Protein AF-A0A4Y1NMA9-F1 (afdb_monomer_lite)

Secondary structure (DSSP, 8-state):
----------TTGGG---TT-S-TTHHHHHHHHHHH-EEPTTS-EEEEHHHHHHHHHHTT----HHHHHHHHHHH--SEEE---SSSS--EEEE--TT---

Foldseek 3Di:
DDDDDDDDDDPVPVPPPPLPDDDPPPSQLVVLQVVQWDQDPVRKTKGKLVSSQVSCVVVVHHDDLQVSVVCCVVPPPQWDWPAPDPDSTTMIIRHDPVPDD

pLDDT: mean 74.01, std 17.45, range [39.28, 92.06]

Sequence (101 aa):
MPSATTTREDPYAYSYIDRRFFMPRHYEIDSAWRASIKREPNGRQTVTTEAFVSQLALINFHWSCRQANQWIETYVTVFKDISTQEGENRTFMLFNPNGGR

Organism: Enterobacter cloacae (NCBI:txid550)

Structure (mmCIF, N/CA/C/O backbone):
data_AF-A0A4Y1NMA9-F1
#
_entry.id   AF-A0A4Y1NMA9-F1
#
loop_
_atom_site.group_PDB
_atom_site.id
_atom_site.type_symbol
_atom_site.label_atom_id
_atom_site.label_alt_id
_atom_site.label_comp_id
_atom_site.label_asym_id
_atom_site.label_entity_id
_atom_site.label_seq_id
_atom_site.pdbx_PDB_ins_code
_atom_site.Cartn_x
_atom_site.Cartn_y
_atom_site.Cartn_z
_atom_site.occupancy
_atom_site.B_iso_or_equiv
_atom_site.auth_seq_id
_atom_site.auth_comp_id
_atom_site.auth_asym_id
_atom_site.auth_atom_id
_atom_site.pdbx_PDB_model_num
ATOM 1 N N . MET A 1 1 ? 29.683 8.901 -43.691 1.00 46.34 1 MET A N 1
ATOM 2 C CA . MET A 1 1 ? 30.288 9.001 -42.348 1.00 46.34 1 MET A CA 1
ATOM 3 C C . MET A 1 1 ? 29.980 10.380 -41.782 1.00 46.34 1 MET A C 1
ATOM 5 O O . MET A 1 1 ? 30.546 11.337 -42.294 1.00 46.34 1 MET A O 1
ATOM 9 N N . PRO A 1 2 ? 29.074 10.519 -40.805 1.00 44.06 2 PRO A N 1
ATOM 10 C CA . PRO A 1 2 ? 29.097 11.697 -39.944 1.00 44.06 2 PRO A CA 1
ATOM 11 C C . PRO A 1 2 ? 29.232 11.301 -38.468 1.00 44.06 2 PRO A C 1
ATOM 13 O O . PRO A 1 2 ? 28.445 10.515 -37.942 1.00 44.06 2 PRO A O 1
ATOM 16 N N . SER A 1 3 ? 30.261 11.853 -37.829 1.00 40.34 3 SER A N 1
ATOM 17 C CA . SER A 1 3 ? 30.553 11.707 -36.405 1.00 40.34 3 SER A CA 1
ATOM 18 C C . SER A 1 3 ? 29.751 12.709 -35.571 1.00 40.34 3 SER A C 1
ATOM 20 O O . SER A 1 3 ? 29.752 13.901 -35.858 1.00 40.34 3 SER A O 1
ATOM 22 N N . ALA A 1 4 ? 29.094 12.158 -34.550 1.00 45.22 4 ALA A N 1
ATOM 23 C CA . ALA A 1 4 ? 28.695 12.698 -33.248 1.00 45.22 4 ALA A CA 1
ATOM 24 C C . ALA A 1 4 ? 28.382 14.206 -33.089 1.00 45.22 4 ALA A C 1
ATOM 26 O O . ALA A 1 4 ? 29.251 15.065 -32.976 1.00 45.22 4 ALA A O 1
ATOM 27 N N . THR A 1 5 ? 27.079 14.431 -32.939 1.00 42.38 5 THR A N 1
ATOM 28 C CA . THR A 1 5 ? 26.311 15.537 -32.360 1.00 42.38 5 THR A CA 1
ATOM 29 C C . THR A 1 5 ? 26.925 16.209 -31.121 1.00 42.38 5 THR A C 1
ATOM 31 O O . THR A 1 5 ? 27.176 15.566 -30.105 1.00 42.38 5 THR A O 1
ATOM 34 N N . THR A 1 6 ? 27.056 17.537 -31.187 1.00 49.06 6 THR A N 1
ATOM 35 C CA . THR A 1 6 ? 27.246 18.453 -30.052 1.00 49.06 6 THR A CA 1
ATOM 36 C C . THR A 1 6 ? 26.055 18.383 -29.091 1.00 49.06 6 THR A C 1
ATOM 38 O O . THR A 1 6 ? 24.926 18.707 -29.458 1.00 49.06 6 THR A O 1
ATOM 41 N N . THR A 1 7 ? 26.328 17.979 -27.852 1.00 47.81 7 THR A N 1
ATOM 42 C CA . THR A 1 7 ? 25.411 17.983 -26.708 1.00 47.81 7 THR A CA 1
ATOM 43 C C . THR A 1 7 ? 24.921 19.399 -26.410 1.00 47.81 7 THR A C 1
ATOM 45 O O . THR A 1 7 ? 25.691 20.256 -25.978 1.00 47.81 7 THR A O 1
ATOM 48 N N . ARG A 1 8 ? 23.626 19.641 -26.626 1.00 46.09 8 ARG A N 1
ATOM 49 C CA . ARG A 1 8 ? 22.899 20.776 -26.059 1.00 46.09 8 ARG A CA 1
ATOM 50 C C . ARG A 1 8 ? 22.192 20.257 -24.812 1.00 46.09 8 ARG A C 1
ATOM 52 O O . ARG A 1 8 ? 21.335 19.387 -24.923 1.00 46.09 8 ARG A O 1
ATOM 59 N N . GLU A 1 9 ? 22.600 20.723 -23.639 1.00 52.19 9 GLU A N 1
ATOM 60 C CA . GLU A 1 9 ? 21.983 20.316 -22.377 1.00 52.19 9 GLU A CA 1
ATOM 61 C C . GLU A 1 9 ? 20.567 20.899 -22.299 1.00 52.19 9 GLU A C 1
ATOM 63 O O . GLU A 1 9 ? 20.383 22.094 -22.073 1.00 52.19 9 GLU A O 1
ATOM 68 N N . ASP A 1 10 ? 19.561 20.063 -22.561 1.00 51.69 10 ASP A N 1
ATOM 69 C CA . ASP A 1 10 ? 18.156 20.429 -22.405 1.00 51.69 10 ASP A CA 1
ATOM 70 C C . ASP A 1 10 ? 17.746 20.264 -20.919 1.00 51.69 10 ASP A C 1
ATOM 72 O O . ASP A 1 10 ? 17.713 19.141 -20.405 1.00 51.69 10 ASP A O 1
ATOM 76 N N . PRO A 1 11 ? 17.363 21.343 -20.207 1.00 55.88 11 PRO A N 1
ATOM 77 C CA . PRO A 1 11 ? 17.066 21.319 -18.766 1.00 55.88 11 PRO A CA 1
ATOM 78 C C . PRO A 1 11 ? 15.725 20.654 -18.389 1.00 55.88 11 PRO A C 1
ATOM 80 O O . PRO A 1 11 ? 15.321 20.685 -17.230 1.00 55.88 11 PRO A O 1
ATOM 83 N N . TYR A 1 12 ? 15.035 20.022 -19.345 1.00 41.91 12 TYR A N 1
ATOM 84 C CA . TYR A 1 12 ? 13.748 19.336 -19.143 1.00 41.91 12 TYR A CA 1
ATOM 85 C C . TYR A 1 12 ? 13.823 17.809 -19.316 1.00 41.91 12 TYR A C 1
ATOM 87 O O . TYR A 1 12 ? 12.789 17.135 -19.378 1.00 41.91 12 TYR A O 1
ATOM 95 N N . ALA A 1 13 ? 15.029 17.233 -19.344 1.00 47.91 13 ALA A N 1
ATOM 96 C CA . ALA A 1 13 ? 15.232 15.785 -19.468 1.00 47.91 13 ALA A CA 1
ATOM 97 C C . ALA A 1 13 ? 14.633 14.955 -18.307 1.00 47.91 13 ALA A C 1
ATOM 99 O O . ALA A 1 13 ? 14.487 13.743 -18.431 1.00 47.91 13 ALA A O 1
ATOM 100 N N . TYR A 1 14 ? 14.181 15.594 -17.220 1.00 43.06 14 TYR A N 1
ATOM 101 C CA . TYR A 1 14 ? 13.429 14.948 -16.133 1.00 43.06 14 TYR A CA 1
ATOM 102 C C . TYR A 1 14 ? 12.028 14.436 -16.528 1.00 43.06 14 TYR A C 1
ATOM 104 O O . TYR A 1 14 ? 11.339 13.832 -15.708 1.00 43.06 14 TYR A O 1
ATOM 112 N N . SER A 1 15 ? 11.592 14.654 -17.772 1.00 51.50 15 SER A N 1
ATOM 113 C CA . SER A 1 15 ? 10.297 14.187 -18.289 1.00 51.50 15 SER A CA 1
ATOM 114 C C . SER A 1 15 ? 10.328 12.792 -18.931 1.00 51.50 15 SER A C 1
ATOM 116 O O . SER A 1 15 ? 9.267 12.224 -19.195 1.00 51.50 15 SER A O 1
ATOM 118 N N . TYR A 1 16 ? 11.503 12.176 -19.098 1.00 47.97 16 TYR A N 1
ATOM 119 C CA . TYR A 1 16 ? 11.613 10.763 -19.469 1.00 47.97 16 TYR A CA 1
ATOM 120 C C . TYR A 1 16 ? 11.802 9.913 -18.220 1.00 47.97 16 TYR A C 1
ATOM 122 O O . TYR A 1 16 ? 12.898 9.484 -17.871 1.00 47.97 16 TYR A O 1
ATOM 130 N N . ILE A 1 17 ? 10.684 9.684 -17.538 1.00 48.50 17 ILE A N 1
ATOM 131 C CA . ILE A 1 17 ? 10.539 8.718 -16.452 1.00 48.50 17 ILE A CA 1
ATOM 132 C C . ILE A 1 17 ? 10.686 7.323 -17.076 1.00 48.50 17 ILE A C 1
ATOM 134 O O . ILE A 1 17 ? 9.704 6.637 -17.377 1.00 48.50 17 ILE A O 1
ATOM 138 N N . ASP A 1 18 ? 11.930 6.943 -17.356 1.00 48.03 18 ASP A N 1
ATOM 139 C CA . ASP A 1 18 ? 12.311 5.610 -17.784 1.00 48.03 18 ASP A CA 1
ATOM 140 C C . ASP A 1 18 ? 11.985 4.642 -16.644 1.00 48.03 18 ASP A C 1
ATOM 142 O O . ASP A 1 18 ? 12.654 4.566 -15.612 1.00 48.03 18 ASP A O 1
ATOM 146 N N . ARG A 1 19 ? 10.874 3.927 -16.827 1.00 50.72 19 ARG A N 1
ATOM 147 C CA . ARG A 1 19 ? 10.321 2.927 -15.911 1.00 50.72 19 ARG A CA 1
ATOM 148 C C . ARG A 1 19 ? 11.175 1.656 -15.832 1.00 50.72 19 ARG A C 1
ATOM 150 O O . ARG A 1 19 ? 10.598 0.569 -15.786 1.00 50.72 19 ARG A O 1
ATOM 157 N N . ARG A 1 20 ? 12.507 1.728 -15.879 1.00 53.81 20 ARG A N 1
ATOM 158 C CA . ARG A 1 20 ? 13.333 0.507 -15.912 1.00 53.81 20 ARG A CA 1
ATOM 159 C C . ARG A 1 20 ? 14.616 0.498 -15.100 1.00 53.81 20 ARG A C 1
ATOM 161 O O . ARG A 1 20 ? 15.193 -0.577 -14.987 1.00 53.81 20 ARG A O 1
ATOM 168 N N . PHE A 1 21 ? 15.030 1.581 -14.447 1.00 50.25 21 PHE A N 1
ATOM 169 C CA . PHE A 1 21 ? 16.279 1.533 -13.679 1.00 50.25 21 PHE A CA 1
ATOM 170 C C . PHE A 1 21 ? 16.232 2.357 -12.397 1.00 50.25 21 PHE A C 1
ATOM 172 O O . PHE A 1 21 ? 16.730 3.468 -12.380 1.00 50.25 21 PHE A O 1
ATOM 179 N N . PHE A 1 22 ? 15.710 1.794 -11.303 1.00 51.12 22 PHE A N 1
ATOM 180 C CA . PHE A 1 22 ? 16.213 2.104 -9.956 1.00 51.12 22 PHE A CA 1
ATOM 181 C C . PHE A 1 22 ? 15.928 0.926 -9.003 1.00 51.12 22 PHE A C 1
ATOM 183 O O . PHE A 1 22 ? 14.817 0.758 -8.516 1.00 51.12 22 PHE A O 1
ATOM 190 N N . MET A 1 23 ? 16.965 0.104 -8.790 1.00 52.25 23 MET A N 1
ATOM 191 C CA . MET A 1 23 ? 17.116 -1.007 -7.828 1.00 52.25 23 MET A CA 1
ATOM 192 C C . MET A 1 23 ? 16.055 -2.135 -7.825 1.00 52.25 23 MET A C 1
ATOM 194 O O . MET A 1 23 ? 14.881 -1.891 -7.554 1.00 52.25 23 MET A O 1
ATOM 198 N N . PRO A 1 24 ? 16.459 -3.415 -7.968 1.00 49.75 24 PRO A N 1
ATOM 199 C CA . PRO A 1 24 ? 15.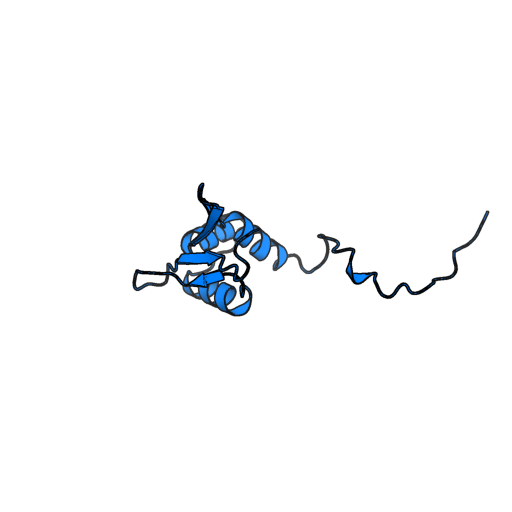548 -4.533 -8.225 1.00 49.75 24 PRO A CA 1
ATOM 200 C C . PRO A 1 24 ? 14.595 -4.935 -7.078 1.00 49.75 24 PRO A C 1
ATOM 202 O O . PRO A 1 24 ? 13.929 -5.944 -7.201 1.00 49.75 24 PRO A O 1
ATOM 205 N N . ARG A 1 25 ? 14.501 -4.184 -5.971 1.00 60.00 25 ARG A N 1
ATOM 206 C CA . ARG A 1 25 ? 13.587 -4.493 -4.848 1.00 60.00 25 ARG A CA 1
ATOM 207 C C . ARG A 1 25 ? 12.558 -3.404 -4.566 1.00 60.00 25 ARG A C 1
ATOM 209 O O . ARG A 1 25 ? 11.438 -3.709 -4.180 1.00 60.00 25 ARG A O 1
ATOM 216 N N . HIS A 1 26 ? 12.910 -2.135 -4.775 1.00 67.88 26 HIS A N 1
ATOM 217 C CA . HIS A 1 26 ? 11.988 -1.027 -4.507 1.00 67.88 26 HIS A CA 1
ATOM 218 C C . HIS A 1 26 ? 10.861 -0.981 -5.543 1.00 67.88 26 HIS A C 1
ATOM 220 O O . HIS A 1 26 ? 9.701 -0.827 -5.174 1.00 67.88 26 HIS A O 1
ATOM 226 N N . TYR A 1 27 ? 11.177 -1.218 -6.823 1.00 76.06 27 TYR A N 1
ATOM 227 C CA . TYR A 1 27 ? 10.161 -1.252 -7.879 1.00 76.06 27 TYR A CA 1
ATOM 228 C C . TYR A 1 27 ? 9.140 -2.387 -7.686 1.00 76.06 27 TYR A C 1
ATOM 230 O O . TYR A 1 27 ? 7.981 -2.233 -8.066 1.00 76.06 27 TYR A O 1
ATOM 238 N N . GLU A 1 28 ? 9.553 -3.519 -7.106 1.00 81.94 28 GLU A N 1
ATOM 239 C CA . GLU A 1 28 ? 8.679 -4.674 -6.871 1.00 81.94 28 GLU A CA 1
ATOM 240 C C . GLU A 1 28 ? 7.668 -4.374 -5.768 1.00 81.94 28 GLU A C 1
ATOM 242 O O . GLU A 1 28 ? 6.490 -4.687 -5.919 1.00 81.94 28 GLU A O 1
ATOM 247 N N . ILE A 1 29 ? 8.106 -3.685 -4.710 1.00 84.12 29 ILE A N 1
ATOM 248 C CA . ILE A 1 29 ? 7.239 -3.213 -3.625 1.00 84.12 29 ILE A CA 1
ATOM 249 C C . ILE A 1 29 ? 6.238 -2.182 -4.163 1.00 84.12 29 ILE A C 1
ATOM 251 O O . ILE A 1 29 ? 5.041 -2.300 -3.911 1.00 84.12 29 ILE A O 1
ATOM 255 N N . ASP A 1 30 ? 6.693 -1.222 -4.974 1.00 83.44 30 ASP A N 1
ATOM 256 C CA . ASP A 1 30 ? 5.819 -0.262 -5.662 1.00 83.44 30 ASP A CA 1
ATOM 257 C C . ASP A 1 30 ? 4.815 -0.950 -6.605 1.00 83.44 30 ASP A C 1
ATOM 259 O O . ASP A 1 30 ? 3.653 -0.546 -6.707 1.00 83.44 30 ASP A O 1
ATOM 263 N N . SER A 1 31 ? 5.248 -2.003 -7.303 1.00 85.38 31 SER A N 1
ATOM 264 C CA . SER A 1 31 ? 4.391 -2.801 -8.182 1.00 85.38 31 SER A CA 1
ATOM 265 C C . SER A 1 31 ? 3.333 -3.563 -7.383 1.00 85.38 31 SER A C 1
ATOM 267 O O . SER A 1 31 ? 2.149 -3.495 -7.714 1.00 85.38 31 SER A O 1
ATOM 269 N N . ALA A 1 32 ? 3.735 -4.219 -6.290 1.00 88.06 32 ALA A N 1
ATOM 270 C CA . ALA A 1 32 ? 2.839 -4.912 -5.369 1.00 88.06 32 ALA A CA 1
ATOM 271 C C . ALA A 1 32 ? 1.831 -3.949 -4.723 1.00 88.06 32 ALA A C 1
ATOM 273 O O . ALA A 1 32 ? 0.648 -4.270 -4.622 1.00 88.06 32 ALA A O 1
ATOM 274 N N . TRP A 1 33 ? 2.269 -2.740 -4.361 1.00 87.50 33 TRP A N 1
ATOM 275 C CA . TRP A 1 33 ? 1.396 -1.675 -3.871 1.00 87.50 33 TRP A CA 1
ATOM 276 C C . TRP A 1 33 ? 0.353 -1.274 -4.916 1.00 87.50 33 TRP A C 1
ATOM 278 O O . TRP A 1 33 ? -0.839 -1.234 -4.637 1.00 87.50 33 TRP A O 1
ATOM 288 N N . ARG A 1 34 ? 0.764 -1.017 -6.160 1.00 86.25 34 ARG A N 1
ATOM 289 C CA . ARG A 1 34 ? -0.185 -0.660 -7.227 1.00 86.25 34 ARG A CA 1
ATOM 290 C C . ARG A 1 34 ? -1.176 -1.782 -7.523 1.00 86.25 34 ARG A C 1
ATOM 292 O O . ARG A 1 34 ? -2.325 -1.490 -7.844 1.00 86.25 34 ARG A O 1
ATOM 299 N N . ALA A 1 35 ? -0.738 -3.034 -7.413 1.00 88.06 35 ALA A N 1
ATOM 300 C CA . ALA A 1 35 ? -1.580 -4.210 -7.591 1.00 88.06 35 ALA A CA 1
ATOM 301 C C . ALA A 1 35 ? -2.571 -4.422 -6.432 1.00 88.06 35 ALA A C 1
ATOM 303 O O . ALA A 1 35 ? -3.638 -4.993 -6.650 1.00 88.06 35 ALA A O 1
ATOM 304 N N . SER A 1 36 ? -2.261 -3.950 -5.219 1.00 89.69 36 SER A N 1
ATOM 305 C CA . SER A 1 36 ? -3.168 -4.045 -4.068 1.00 89.69 36 SER A CA 1
ATOM 306 C C . SER A 1 36 ? -4.245 -2.954 -4.043 1.00 89.69 36 SER A C 1
ATOM 308 O O . SER A 1 36 ? -5.230 -3.094 -3.316 1.00 89.69 36 SER A O 1
ATOM 310 N N . ILE A 1 37 ? -4.107 -1.893 -4.850 1.00 89.56 37 ILE A N 1
ATOM 311 C CA . ILE A 1 37 ? -5.115 -0.832 -4.965 1.00 89.56 37 ILE A CA 1
ATOM 312 C C . ILE A 1 37 ? -6.386 -1.384 -5.615 1.00 89.56 37 ILE A C 1
ATOM 314 O O . ILE A 1 37 ? -6.438 -1.689 -6.809 1.00 89.56 37 ILE A O 1
ATOM 318 N N . LYS A 1 38 ? -7.461 -1.410 -4.835 1.00 88.44 38 LYS A N 1
ATOM 319 C CA . LYS A 1 38 ? -8.806 -1.728 -5.291 1.00 88.44 38 LYS A CA 1
ATOM 320 C C . LYS A 1 38 ? -9.499 -0.457 -5.762 1.00 88.44 38 LYS A C 1
ATOM 322 O O . LYS A 1 38 ? -9.590 0.533 -5.039 1.00 88.44 38 LYS A O 1
ATOM 327 N N . ARG A 1 39 ? -10.007 -0.486 -6.992 1.00 86.25 39 ARG A N 1
ATOM 328 C CA . ARG A 1 39 ? -10.823 0.595 -7.555 1.00 86.25 39 ARG A CA 1
ATOM 329 C C . ARG A 1 39 ? -12.289 0.219 -7.433 1.00 86.25 39 ARG A C 1
ATOM 331 O O . ARG A 1 39 ? -12.709 -0.813 -7.950 1.00 86.25 39 ARG A O 1
ATOM 338 N N . GLU A 1 40 ? -13.050 1.042 -6.733 1.00 80.25 40 GLU A N 1
ATOM 339 C CA . GLU A 1 40 ? -14.489 0.875 -6.583 1.00 80.25 40 GLU A CA 1
ATOM 340 C C . GLU A 1 40 ? -15.248 1.555 -7.741 1.00 80.25 40 GLU A C 1
ATOM 342 O O . GLU A 1 40 ? -14.742 2.509 -8.341 1.00 80.25 40 GLU A O 1
ATOM 347 N N . PRO A 1 41 ? -16.485 1.114 -8.053 1.00 75.38 41 PRO A N 1
ATOM 348 C CA . PRO A 1 41 ? -17.298 1.695 -9.131 1.00 75.38 41 PRO A CA 1
ATOM 349 C C . PRO A 1 41 ? -17.617 3.187 -8.948 1.00 75.38 41 PRO A C 1
ATOM 351 O O . PRO A 1 41 ? -17.903 3.886 -9.912 1.00 75.38 41 PRO A O 1
ATOM 354 N N . ASN A 1 42 ? -17.551 3.680 -7.711 1.00 74.81 42 ASN A N 1
ATOM 355 C CA . ASN A 1 42 ? -17.728 5.087 -7.337 1.00 74.81 42 ASN A CA 1
ATOM 356 C C . ASN A 1 42 ? -16.480 5.958 -7.627 1.00 74.81 42 ASN A C 1
ATOM 358 O O . ASN A 1 42 ? -16.470 7.136 -7.278 1.00 74.81 42 ASN A O 1
ATOM 362 N N . GLY A 1 43 ? -15.413 5.392 -8.209 1.00 76.44 43 GLY A N 1
ATOM 363 C CA . GLY A 1 43 ? -14.144 6.081 -8.476 1.00 76.44 43 GLY A CA 1
ATOM 364 C C . GLY A 1 43 ? -13.200 6.167 -7.271 1.00 76.44 43 GLY A C 1
ATOM 365 O O . GLY A 1 43 ? -12.075 6.657 -7.397 1.00 76.44 43 GLY A O 1
ATOM 366 N N . ARG A 1 44 ? -13.620 5.664 -6.106 1.00 82.19 44 ARG A N 1
ATOM 367 C CA . ARG A 1 44 ? -12.819 5.595 -4.881 1.00 82.19 44 ARG A CA 1
ATOM 368 C C . ARG A 1 44 ? -11.746 4.525 -5.050 1.00 82.19 44 ARG A C 1
ATOM 370 O O . ARG A 1 44 ? -11.994 3.451 -5.598 1.00 82.19 44 ARG A O 1
ATOM 377 N N . GLN A 1 45 ? -10.540 4.823 -4.582 1.00 88.12 45 GLN A N 1
ATOM 378 C CA . GLN A 1 45 ? -9.454 3.848 -4.547 1.00 88.12 45 GLN A CA 1
ATOM 379 C C . GLN A 1 45 ? -9.132 3.532 -3.094 1.00 88.12 45 GLN A C 1
ATOM 381 O O . GLN A 1 45 ? -8.826 4.432 -2.309 1.00 88.12 45 GLN A O 1
ATOM 386 N N . THR A 1 46 ? -9.242 2.258 -2.747 1.00 90.00 46 THR A N 1
ATOM 387 C CA . THR A 1 46 ? -8.995 1.720 -1.412 1.00 90.00 46 THR A CA 1
ATOM 388 C C . THR A 1 46 ? -7.886 0.688 -1.471 1.00 90.00 46 THR A C 1
ATOM 390 O O . THR A 1 46 ? -7.668 0.036 -2.487 1.00 90.00 46 THR A O 1
ATOM 393 N N . VAL A 1 47 ? -7.161 0.539 -0.375 1.00 91.00 47 VAL A N 1
ATOM 394 C CA . VAL A 1 47 ? -6.123 -0.478 -0.238 1.00 91.00 47 VAL A CA 1
ATOM 395 C C . VAL A 1 47 ? -6.045 -0.899 1.217 1.00 91.00 47 VAL A C 1
ATOM 397 O O . VAL A 1 47 ? -6.059 -0.068 2.119 1.00 91.00 47 VAL A O 1
ATOM 400 N N . THR A 1 48 ? -6.004 -2.199 1.453 1.00 91.44 48 THR A N 1
ATOM 401 C CA . THR A 1 48 ? -5.882 -2.774 2.796 1.00 91.44 48 THR A CA 1
ATOM 402 C C . THR A 1 48 ? -4.466 -3.286 2.999 1.00 91.44 48 THR A C 1
ATOM 404 O O . THR A 1 48 ? -3.892 -3.858 2.066 1.00 91.44 48 THR A O 1
ATOM 407 N N . THR A 1 49 ? -3.918 -3.144 4.205 1.00 91.81 49 THR A N 1
ATOM 408 C CA . THR A 1 49 ? -2.574 -3.638 4.541 1.00 91.81 49 THR A CA 1
ATOM 409 C C . THR A 1 49 ? -2.425 -5.123 4.220 1.00 91.81 49 THR A C 1
ATOM 411 O O . THR A 1 49 ? -1.428 -5.526 3.631 1.00 91.81 49 THR A O 1
ATOM 414 N N . GLU A 1 50 ? -3.442 -5.933 4.513 1.00 91.06 50 GLU A N 1
ATOM 415 C CA . GLU A 1 50 ? -3.452 -7.363 4.191 1.00 91.06 50 GLU A CA 1
ATOM 416 C C . GLU A 1 50 ? -3.352 -7.647 2.684 1.00 91.06 50 GLU A C 1
ATOM 418 O O . GLU A 1 50 ? -2.605 -8.532 2.262 1.00 91.06 50 GLU A O 1
ATOM 423 N N . ALA A 1 51 ? -4.047 -6.867 1.850 1.00 90.94 51 ALA A N 1
ATOM 424 C CA . ALA A 1 51 ? -3.950 -6.995 0.395 1.00 90.94 51 ALA A CA 1
ATOM 425 C C . ALA A 1 51 ? -2.545 -6.635 -0.099 1.00 90.94 51 ALA A C 1
ATOM 427 O O . ALA A 1 51 ? -2.017 -7.297 -0.989 1.00 90.94 51 ALA A O 1
ATOM 428 N N . PHE A 1 52 ? -1.919 -5.618 0.497 1.00 91.25 52 PHE A N 1
ATOM 429 C CA . PHE A 1 52 ? -0.543 -5.259 0.176 1.00 91.25 52 PHE A CA 1
ATOM 430 C C . PHE A 1 52 ? 0.447 -6.359 0.586 1.00 91.25 52 PHE A C 1
ATOM 432 O O . PHE A 1 52 ? 1.246 -6.786 -0.243 1.00 91.25 52 PHE A O 1
ATOM 439 N N . VAL A 1 53 ? 0.337 -6.898 1.804 1.00 92.06 53 VAL A N 1
ATOM 440 C CA . VAL A 1 53 ? 1.152 -8.037 2.268 1.00 92.06 53 VAL A CA 1
ATOM 441 C C . VAL A 1 53 ? 0.949 -9.272 1.384 1.00 92.06 53 VAL A C 1
ATOM 443 O O . VAL A 1 53 ? 1.915 -9.951 1.046 1.00 92.06 53 VAL A O 1
ATOM 446 N N . SER A 1 54 ? -0.281 -9.534 0.941 1.00 91.31 54 SER A N 1
ATOM 447 C CA . SER A 1 54 ? -0.582 -10.644 0.030 1.00 91.31 54 SER A CA 1
ATOM 448 C C . SER A 1 54 ? 0.094 -10.468 -1.333 1.00 91.31 54 SER A C 1
ATOM 450 O O . SER A 1 54 ? 0.668 -11.419 -1.854 1.00 91.31 54 SER A O 1
ATOM 452 N N . GLN A 1 55 ? 0.084 -9.254 -1.897 1.00 90.50 55 GLN A N 1
ATOM 453 C CA . GLN A 1 55 ? 0.790 -8.949 -3.150 1.00 90.50 55 GLN A CA 1
ATOM 454 C C . GLN A 1 55 ? 2.312 -9.059 -2.995 1.00 90.50 55 GLN A C 1
ATOM 456 O O . GLN A 1 55 ? 2.986 -9.555 -3.895 1.00 90.50 55 GLN A O 1
ATOM 461 N N . LEU A 1 56 ? 2.856 -8.657 -1.843 1.00 89.38 56 LEU A N 1
ATOM 462 C CA . LEU A 1 56 ? 4.271 -8.850 -1.522 1.00 89.38 56 LEU A CA 1
ATOM 463 C C . LEU A 1 56 ? 4.627 -10.342 -1.430 1.00 89.38 56 LEU A C 1
ATOM 465 O O . LEU A 1 56 ? 5.647 -10.768 -1.969 1.00 89.38 56 LEU A O 1
ATOM 469 N N . ALA A 1 57 ? 3.762 -11.168 -0.841 1.00 89.12 57 ALA A N 1
ATOM 470 C CA . ALA A 1 57 ? 3.996 -12.607 -0.757 1.00 89.12 57 ALA A CA 1
ATOM 471 C C . ALA A 1 57 ? 4.087 -13.273 -2.145 1.00 89.12 57 ALA A C 1
ATOM 473 O O . ALA A 1 57 ? 4.871 -14.205 -2.318 1.00 89.12 57 ALA A O 1
ATOM 474 N N . LEU A 1 58 ? 3.357 -12.767 -3.151 1.00 86.94 58 LEU A N 1
ATOM 475 C CA . LEU A 1 58 ? 3.427 -13.266 -4.535 1.00 86.94 58 LEU A CA 1
ATOM 476 C C . LEU A 1 58 ? 4.799 -13.049 -5.188 1.00 86.94 58 LEU A C 1
ATOM 478 O O . LEU A 1 58 ? 5.203 -13.835 -6.042 1.00 86.94 58 LEU A O 1
ATOM 482 N N . ILE A 1 59 ? 5.523 -12.008 -4.778 1.00 83.50 59 ILE A N 1
ATOM 483 C CA . ILE A 1 59 ? 6.881 -11.708 -5.252 1.00 83.50 59 ILE A CA 1
ATOM 484 C C . ILE A 1 59 ? 7.963 -12.233 -4.290 1.00 83.50 59 ILE A C 1
ATOM 486 O O . ILE A 1 59 ? 9.106 -11.794 -4.350 1.00 83.50 59 ILE A O 1
ATOM 490 N N . ASN A 1 60 ? 7.625 -13.192 -3.416 1.00 84.94 60 ASN A N 1
ATOM 491 C CA . ASN A 1 60 ? 8.507 -13.754 -2.379 1.00 84.94 60 ASN A CA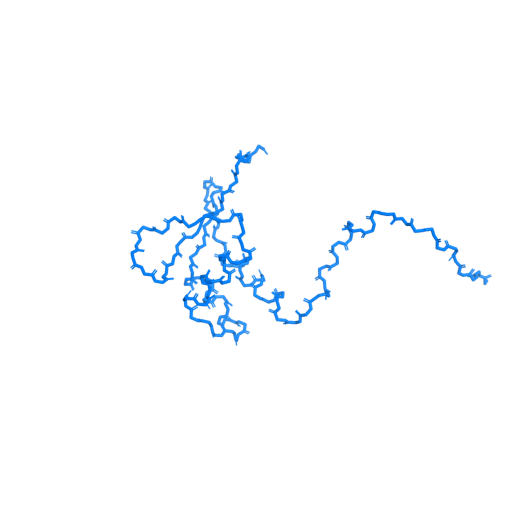 1
ATOM 492 C C . ASN A 1 60 ? 8.997 -12.725 -1.336 1.00 84.94 60 ASN A C 1
ATOM 494 O O . ASN A 1 60 ? 10.037 -12.916 -0.703 1.00 84.94 60 ASN A O 1
ATOM 498 N N . PHE A 1 61 ? 8.240 -11.644 -1.119 1.00 84.00 61 PHE A N 1
ATOM 499 C CA . PHE A 1 61 ? 8.464 -10.694 -0.031 1.00 84.00 61 PHE A CA 1
ATOM 500 C C . PHE A 1 61 ? 7.499 -10.958 1.125 1.00 84.00 61 PHE A C 1
ATOM 502 O O . PHE A 1 61 ? 6.302 -10.697 1.046 1.00 84.00 61 PHE A O 1
ATOM 509 N N . HIS A 1 62 ? 8.030 -11.439 2.246 1.00 86.19 62 HIS A N 1
ATOM 510 C CA . HIS A 1 62 ? 7.239 -11.696 3.447 1.00 86.19 62 HIS A CA 1
ATOM 511 C C . HIS A 1 62 ? 7.389 -10.544 4.436 1.00 86.19 62 HIS A C 1
ATOM 513 O O . HIS A 1 62 ? 8.363 -10.480 5.186 1.00 86.19 62 HIS A O 1
ATOM 519 N N . TRP A 1 63 ? 6.429 -9.622 4.423 1.00 87.38 63 TRP A N 1
ATOM 520 C CA . TRP A 1 63 ? 6.340 -8.533 5.396 1.00 87.38 63 TRP A CA 1
ATOM 521 C C . TRP A 1 63 ? 5.222 -8.778 6.398 1.00 87.38 63 TRP A C 1
ATOM 523 O O . TRP A 1 63 ? 4.198 -9.375 6.072 1.00 87.38 63 TRP A O 1
ATOM 533 N N . SER A 1 64 ? 5.401 -8.274 7.618 1.00 88.06 64 SER A N 1
ATOM 534 C CA . SER A 1 64 ? 4.293 -8.163 8.565 1.00 88.06 64 SER A CA 1
ATOM 535 C C . SER A 1 64 ? 3.398 -6.972 8.223 1.00 88.06 64 SER A C 1
ATOM 537 O O . SER A 1 64 ? 3.836 -6.004 7.593 1.00 88.06 64 SER A O 1
ATOM 539 N N . CYS A 1 65 ? 2.149 -6.999 8.693 1.00 86.44 65 CYS A N 1
ATOM 540 C CA . CYS A 1 65 ? 1.233 -5.869 8.549 1.00 86.44 65 CYS A CA 1
ATOM 541 C C . CYS A 1 65 ? 1.829 -4.586 9.147 1.00 86.44 65 CYS A C 1
ATOM 543 O O . CYS A 1 65 ? 1.761 -3.527 8.528 1.00 86.44 65 CYS A O 1
ATOM 545 N N . ARG A 1 66 ? 2.517 -4.678 10.293 1.00 86.81 66 ARG A N 1
ATOM 546 C CA . ARG A 1 66 ? 3.269 -3.552 10.861 1.00 86.81 66 ARG A CA 1
ATOM 547 C C . ARG A 1 66 ? 4.334 -2.978 9.914 1.00 86.81 66 ARG A C 1
ATOM 549 O O . ARG A 1 66 ? 4.394 -1.761 9.769 1.00 86.81 66 ARG A O 1
ATOM 556 N N . GLN A 1 67 ? 5.154 -3.814 9.272 1.00 87.94 67 GLN A N 1
ATOM 557 C CA . GLN A 1 67 ? 6.179 -3.349 8.321 1.00 87.94 67 GLN A CA 1
ATOM 558 C C . GLN A 1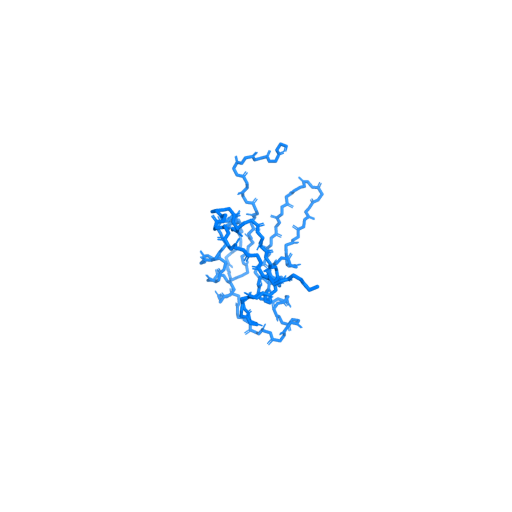 67 ? 5.552 -2.692 7.092 1.00 87.94 67 GLN A C 1
ATOM 560 O O . GLN A 1 67 ? 5.986 -1.623 6.666 1.00 87.94 67 GLN A O 1
ATOM 565 N N . ALA A 1 68 ? 4.493 -3.304 6.563 1.00 89.19 68 ALA A N 1
ATOM 566 C CA . ALA A 1 68 ? 3.712 -2.748 5.471 1.00 89.19 68 ALA A CA 1
ATOM 567 C C . ALA A 1 68 ? 3.132 -1.371 5.839 1.00 89.19 68 ALA A C 1
ATOM 569 O O . ALA A 1 68 ? 3.283 -0.426 5.070 1.00 89.19 68 ALA A O 1
ATOM 570 N N . ASN A 1 69 ? 2.559 -1.221 7.037 1.00 89.06 69 ASN A N 1
ATOM 571 C CA . ASN A 1 69 ? 2.045 0.062 7.525 1.00 89.06 69 ASN A CA 1
ATOM 572 C C . ASN A 1 69 ? 3.143 1.126 7.626 1.00 89.06 69 ASN A C 1
ATOM 574 O O . ASN A 1 69 ? 2.947 2.235 7.141 1.00 89.06 69 ASN A O 1
ATOM 578 N N . GLN A 1 70 ? 4.308 0.790 8.189 1.00 88.81 70 GLN A N 1
ATOM 579 C CA . GLN A 1 70 ? 5.441 1.722 8.266 1.00 88.81 70 GLN A CA 1
ATOM 580 C C . GLN A 1 70 ? 5.901 2.178 6.879 1.00 88.81 70 GLN A C 1
ATOM 582 O O . GLN A 1 70 ? 6.205 3.354 6.684 1.00 88.81 70 GLN A O 1
ATOM 587 N N . TRP A 1 71 ? 5.933 1.267 5.903 1.00 88.94 71 TRP A N 1
ATOM 588 C CA . TRP A 1 71 ? 6.264 1.617 4.525 1.00 88.94 71 TRP A CA 1
ATOM 589 C C . TRP A 1 71 ? 5.224 2.571 3.924 1.00 88.94 71 TRP A C 1
ATOM 591 O O . TRP A 1 71 ? 5.597 3.595 3.356 1.00 88.94 71 TRP A O 1
ATOM 601 N N . ILE A 1 72 ? 3.929 2.295 4.108 1.00 86.00 72 ILE A N 1
ATOM 602 C CA . ILE A 1 72 ? 2.842 3.161 3.626 1.00 86.00 72 ILE A CA 1
ATOM 603 C C . ILE A 1 72 ? 2.953 4.557 4.251 1.00 86.00 72 ILE A C 1
ATOM 605 O O . ILE A 1 72 ? 2.945 5.544 3.525 1.00 86.00 72 ILE A O 1
ATOM 609 N N . GLU A 1 73 ? 3.138 4.653 5.568 1.00 85.69 73 GLU A N 1
ATOM 610 C CA . GLU A 1 73 ? 3.300 5.933 6.277 1.00 85.69 73 GLU A CA 1
ATOM 611 C C . GLU A 1 73 ? 4.540 6.719 5.815 1.00 85.69 73 GLU A C 1
ATOM 613 O O . GLU A 1 73 ? 4.524 7.948 5.801 1.00 85.69 73 GLU A O 1
ATOM 618 N N . THR A 1 74 ? 5.608 6.020 5.418 1.00 84.31 74 THR A N 1
ATOM 619 C CA . THR A 1 74 ? 6.868 6.643 4.983 1.00 84.31 74 THR A CA 1
ATOM 620 C C . THR A 1 74 ? 6.819 7.107 3.525 1.00 84.31 74 THR A C 1
ATOM 622 O O . THR A 1 74 ? 7.330 8.179 3.203 1.00 84.31 74 THR A O 1
ATOM 625 N N . TYR A 1 75 ? 6.236 6.303 2.630 1.00 83.69 75 TYR A N 1
ATOM 626 C CA . TYR A 1 75 ? 6.342 6.495 1.178 1.00 83.69 75 TYR A CA 1
ATOM 627 C C . TYR A 1 75 ? 5.039 6.949 0.509 1.00 83.69 75 TYR A C 1
ATOM 629 O O . TYR A 1 75 ? 5.079 7.583 -0.546 1.00 83.69 75 TYR A O 1
ATOM 637 N N . VAL A 1 76 ? 3.877 6.655 1.095 1.00 82.94 76 VAL A N 1
ATOM 638 C CA . VAL A 1 76 ? 2.570 6.909 0.480 1.00 82.94 76 VAL A CA 1
ATOM 639 C C . VAL A 1 76 ? 1.887 8.094 1.158 1.00 82.94 76 VAL A C 1
ATOM 641 O O . VAL A 1 76 ? 1.166 7.960 2.139 1.00 82.94 76 VAL A O 1
ATOM 644 N N . THR A 1 77 ? 2.049 9.279 0.575 1.00 81.31 77 THR A N 1
ATOM 645 C CA . THR A 1 77 ? 1.462 10.526 1.103 1.00 81.31 77 THR A CA 1
ATOM 646 C C . THR A 1 77 ? 0.057 10.826 0.573 1.00 81.31 77 THR A C 1
ATOM 648 O O . THR A 1 77 ? -0.679 11.615 1.161 1.00 81.31 77 THR A O 1
ATOM 651 N N . VAL A 1 78 ? -0.329 10.208 -0.549 1.00 79.69 78 VAL A N 1
ATOM 652 C CA . VAL A 1 78 ? -1.615 10.457 -1.2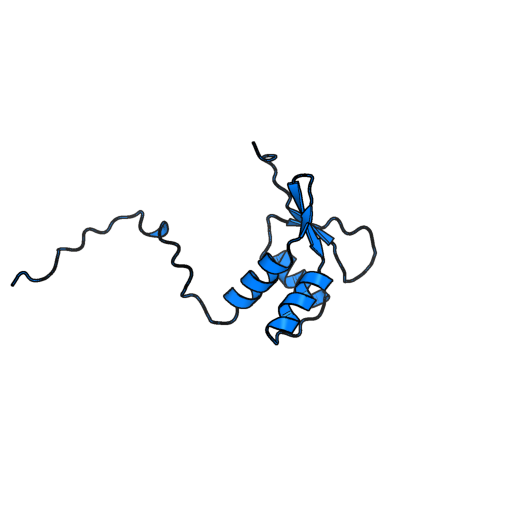29 1.00 79.69 78 VAL A CA 1
ATOM 653 C C . VAL A 1 78 ? -2.757 9.586 -0.709 1.00 79.69 78 VAL A C 1
ATOM 655 O O . VAL A 1 78 ? -3.916 9.837 -1.035 1.00 79.69 78 VAL A O 1
ATOM 658 N N . PHE A 1 79 ? -2.453 8.570 0.097 1.00 84.75 79 PHE A N 1
ATOM 659 C CA . PHE A 1 79 ? -3.461 7.762 0.767 1.00 84.75 79 PHE A CA 1
ATOM 660 C C . PHE A 1 79 ? -3.574 8.173 2.236 1.00 84.75 79 PHE A C 1
ATOM 662 O O . PHE A 1 79 ? -2.574 8.420 2.900 1.00 84.75 79 PHE A O 1
ATOM 669 N N . LYS A 1 80 ? -4.801 8.232 2.751 1.00 85.00 80 LYS A N 1
ATOM 670 C CA . LYS A 1 80 ? -5.091 8.454 4.169 1.00 85.00 80 LYS A CA 1
ATOM 671 C C . LYS A 1 80 ? -5.629 7.189 4.805 1.00 85.00 80 LYS A C 1
ATOM 673 O O . LYS A 1 80 ? -6.419 6.479 4.187 1.00 85.00 80 LYS A O 1
ATOM 678 N N . ASP A 1 81 ? -5.222 6.946 6.040 1.00 87.69 81 ASP A N 1
ATOM 679 C CA . ASP A 1 81 ? -5.781 5.883 6.865 1.00 87.69 81 ASP A CA 1
ATOM 680 C C . ASP A 1 81 ? -7.250 6.198 7.192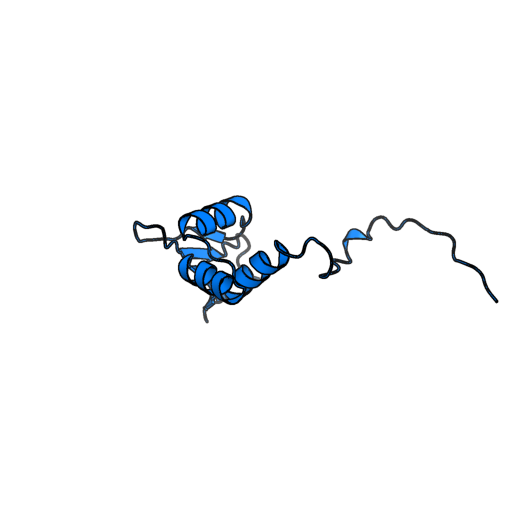 1.00 87.69 81 ASP A C 1
ATOM 682 O O . ASP A 1 81 ? -7.579 7.291 7.657 1.00 87.69 81 ASP A O 1
ATOM 686 N N . ILE A 1 82 ? -8.133 5.254 6.881 1.00 86.56 82 ILE A N 1
ATOM 687 C CA . ILE A 1 82 ? -9.567 5.273 7.190 1.00 86.56 82 ILE A CA 1
ATOM 688 C C . ILE A 1 82 ? -9.978 4.016 7.966 1.00 86.56 82 ILE A C 1
ATOM 690 O O . ILE A 1 82 ? -11.155 3.647 7.964 1.00 86.56 82 ILE A O 1
ATOM 694 N N . SER A 1 83 ? -9.013 3.308 8.556 1.00 83.94 83 SER A N 1
ATOM 695 C CA . SER A 1 83 ? -9.277 2.105 9.332 1.00 83.94 83 SER A CA 1
ATOM 696 C C . SER A 1 83 ? -10.279 2.394 10.449 1.00 83.94 83 SER A C 1
ATOM 698 O O . SER A 1 83 ? -10.141 3.334 11.227 1.00 83.94 83 SER A O 1
ATOM 700 N N . THR A 1 84 ? -11.334 1.582 10.501 1.00 76.00 84 THR A N 1
ATOM 701 C CA . THR A 1 84 ? -12.361 1.643 11.552 1.00 76.00 84 THR A CA 1
ATOM 702 C C . THR A 1 84 ? -12.168 0.559 12.609 1.00 76.00 84 THR A C 1
ATOM 704 O O . THR A 1 84 ? -12.916 0.515 13.579 1.00 76.00 84 THR A O 1
ATOM 707 N N . GLN A 1 85 ? -11.222 -0.356 12.390 1.00 74.19 85 GLN A N 1
ATOM 708 C CA . GLN A 1 85 ? -10.937 -1.492 13.260 1.00 74.19 85 GLN A CA 1
ATOM 709 C C . GLN A 1 85 ? -9.595 -1.278 13.959 1.00 74.19 85 GLN A C 1
ATOM 711 O O . GLN A 1 85 ? -8.628 -0.855 13.325 1.00 74.19 85 GLN A O 1
ATOM 716 N N . GLU A 1 86 ? -9.528 -1.599 15.252 1.00 64.56 86 GLU A N 1
ATOM 717 C CA . GLU A 1 86 ? -8.263 -1.643 15.983 1.00 64.56 86 GLU A CA 1
ATOM 718 C C . GLU A 1 86 ? -7.463 -2.875 15.539 1.00 64.56 86 GLU A C 1
ATOM 720 O O . GLU A 1 86 ? -7.907 -4.013 15.688 1.00 64.56 86 GLU A O 1
ATOM 725 N N . GLY A 1 87 ? -6.286 -2.652 14.952 1.00 76.44 87 GLY A N 1
ATOM 726 C CA . GLY A 1 87 ? -5.412 -3.731 14.503 1.00 76.44 87 GLY A CA 1
ATOM 727 C C . GLY A 1 87 ? -4.331 -3.283 13.526 1.00 76.44 87 GLY A C 1
ATOM 728 O O . GLY A 1 87 ? -4.228 -2.115 13.148 1.00 76.44 87 GLY A O 1
ATOM 729 N N . GLU A 1 88 ? -3.503 -4.239 13.102 1.00 79.12 88 GLU A N 1
ATOM 730 C CA . GLU A 1 88 ? -2.462 -3.991 12.099 1.00 79.12 88 GLU A CA 1
ATOM 731 C C . GLU A 1 88 ? -3.008 -4.004 10.660 1.00 79.12 88 GLU A C 1
ATOM 733 O O . GLU A 1 88 ? -2.334 -3.519 9.751 1.00 79.12 88 GLU A O 1
ATOM 738 N N . ASN A 1 89 ? -4.219 -4.529 10.435 1.00 84.44 89 ASN A N 1
ATOM 739 C CA . ASN A 1 89 ? -4.874 -4.499 9.128 1.00 84.44 89 ASN A CA 1
ATOM 740 C C . ASN A 1 89 ? -5.594 -3.163 8.924 1.00 84.44 89 ASN A C 1
ATOM 742 O O . ASN A 1 89 ? -6.786 -3.021 9.200 1.00 84.44 89 ASN A O 1
ATOM 746 N N . ARG A 1 90 ? -4.842 -2.162 8.474 1.00 88.19 90 ARG A N 1
ATOM 747 C CA . ARG A 1 90 ? -5.374 -0.827 8.224 1.00 88.19 90 ARG A CA 1
ATOM 748 C C . ARG A 1 90 ? -5.945 -0.739 6.818 1.00 88.19 90 ARG A C 1
ATOM 750 O O . ARG A 1 90 ? -5.527 -1.436 5.895 1.00 88.19 90 ARG A O 1
ATOM 757 N N . THR A 1 91 ? -6.936 0.128 6.660 1.00 90.62 91 THR A N 1
ATOM 758 C CA . THR A 1 91 ? -7.531 0.429 5.359 1.00 90.62 91 THR A CA 1
ATOM 759 C C . THR A 1 91 ? -7.160 1.848 5.001 1.00 90.62 91 THR A C 1
ATOM 761 O O . THR A 1 91 ? -7.480 2.775 5.735 1.00 90.62 91 THR A O 1
ATOM 764 N N . PHE A 1 92 ? -6.521 2.021 3.857 1.00 89.38 92 PHE A N 1
ATOM 765 C CA . PHE A 1 92 ? -6.144 3.316 3.339 1.00 89.38 92 PHE A CA 1
ATOM 766 C C . PHE A 1 92 ? -6.988 3.680 2.123 1.00 89.38 92 PHE A C 1
ATOM 768 O O . PHE A 1 92 ? -7.426 2.840 1.334 1.00 89.38 92 PHE A O 1
ATOM 775 N N . MET A 1 93 ? -7.195 4.976 1.967 1.00 88.62 93 MET A N 1
ATOM 776 C CA . MET A 1 93 ? -7.995 5.590 0.929 1.00 88.62 93 MET A CA 1
ATOM 777 C C . MET A 1 93 ? -7.175 6.590 0.146 1.00 88.62 93 MET A C 1
ATOM 779 O O . MET A 1 93 ? -6.592 7.477 0.760 1.00 88.62 93 MET A O 1
ATOM 783 N N . LEU A 1 94 ? -7.236 6.551 -1.183 1.00 85.38 94 LEU A N 1
ATOM 784 C CA . LEU A 1 94 ? -6.726 7.651 -1.989 1.00 85.38 94 LEU A CA 1
ATOM 785 C C . LEU A 1 94 ? -7.480 8.933 -1.618 1.00 85.38 94 LEU A C 1
ATOM 787 O O . LEU A 1 94 ? -8.685 9.056 -1.848 1.00 85.38 94 LEU A O 1
ATOM 791 N N . PHE A 1 95 ? -6.758 9.889 -1.047 1.00 73.38 95 PHE A N 1
ATOM 792 C CA . PHE A 1 95 ? -7.267 11.201 -0.699 1.00 73.38 95 PHE A CA 1
ATOM 793 C C . PHE A 1 95 ? -6.792 12.190 -1.758 1.00 73.38 95 PHE A C 1
ATOM 795 O O . PHE A 1 95 ? -5.671 12.690 -1.712 1.00 73.38 95 PHE A O 1
ATOM 802 N N . ASN A 1 96 ? -7.653 12.466 -2.735 1.00 66.31 96 ASN A N 1
ATOM 803 C CA . ASN A 1 96 ? -7.405 13.517 -3.711 1.00 66.31 96 ASN A CA 1
ATOM 804 C C . ASN A 1 96 ? -8.084 14.819 -3.241 1.00 66.31 96 ASN A C 1
ATOM 806 O O . ASN A 1 96 ? -9.312 14.900 -3.317 1.00 66.31 96 ASN A O 1
ATOM 810 N N . PRO A 1 97 ? -7.341 15.851 -2.797 1.00 55.81 97 PRO A N 1
ATOM 811 C CA . PRO A 1 97 ? -7.934 17.136 -2.420 1.00 55.81 97 PRO A CA 1
ATOM 812 C C . PRO A 1 97 ? -8.575 17.878 -3.606 1.00 55.81 97 PRO A C 1
ATOM 814 O O . PRO A 1 97 ? -9.383 18.773 -3.388 1.00 55.81 97 PRO A O 1
ATOM 817 N N . ASN A 1 98 ? -8.269 17.485 -4.849 1.00 53.06 98 ASN A N 1
ATOM 818 C CA . ASN A 1 98 ? -8.809 18.108 -6.059 1.00 53.06 98 ASN A CA 1
ATOM 819 C C . ASN A 1 98 ? -10.010 17.370 -6.667 1.00 53.06 98 ASN A C 1
ATOM 821 O O . ASN A 1 98 ? -10.438 17.754 -7.750 1.00 53.06 98 ASN A O 1
ATOM 825 N N . GLY A 1 99 ? -10.536 16.327 -6.004 1.00 47.28 99 GLY A N 1
ATOM 826 C CA . GLY A 1 99 ? -11.824 15.711 -6.342 1.00 47.28 99 GLY A CA 1
ATOM 827 C C . GLY A 1 99 ? -12.059 15.508 -7.840 1.00 47.28 99 GLY A C 1
ATOM 828 O O . GLY A 1 99 ? -13.023 16.060 -8.349 1.00 47.28 99 GLY A O 1
ATOM 829 N N . GLY A 1 100 ? -11.141 14.796 -8.513 1.00 45.94 100 GLY A N 1
ATOM 830 C CA . GLY A 1 100 ? -11.221 14.361 -9.919 1.00 45.94 100 GLY A CA 1
ATOM 831 C C . GLY A 1 100 ? -12.227 15.122 -10.788 1.00 45.94 100 GLY A C 1
ATOM 832 O O . GLY A 1 100 ? -13.362 14.673 -10.924 1.00 45.94 100 GLY A O 1
ATOM 833 N N . ARG A 1 10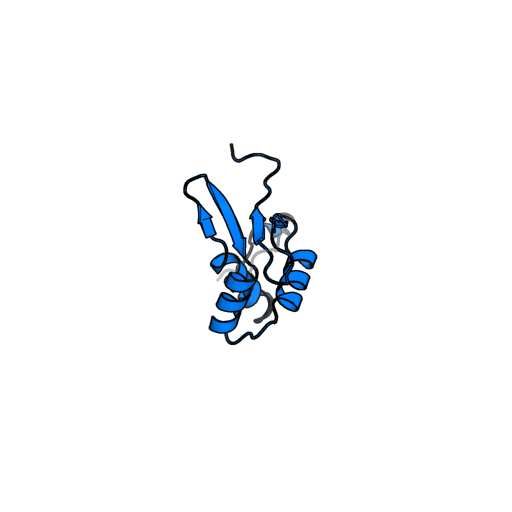1 ? -11.804 16.261 -11.347 1.00 39.28 101 ARG A N 1
ATOM 834 C CA . ARG A 1 101 ? -12.497 16.904 -12.469 1.00 39.28 101 ARG A CA 1
ATOM 835 C C . ARG A 1 101 ? -12.132 16.229 -13.781 1.00 39.28 101 ARG A C 1
ATOM 837 O O . ARG A 1 101 ? -10.943 15.863 -13.920 1.00 39.28 101 ARG A O 1
#

Radius of gyration: 18.82 Å; chains: 1; bounding box: 48×35×58 Å